Protein AF-A0A1V5GYG4-F1 (afdb_monomer_lite)

Foldseek 3Di:
DVVVVVVVVVVVVVVVVVVVVVVVLVPDPDDLVSLQVQLVVLQVVLVVCVVVLNLVSSLVSLVVSVVSPDPALVSLQSNLSSCVSVVNNVVSLVSLVVSLVVLVVCLVVVVDDPVCNVVSVVSSVVSVVVSVVSD

Secondary structure (DSSP, 8-state):
-HHHHHHHHHHHHHHHHHHHHHHHGGG-TT-HHHHHHHHHHHHHHHHHHHHTT-HHHHHHHHHHHHHTT---THHHHHHHHHHHHTT-HHHHHHHHHHHHHHHHHHHHTT-S-GGGHHHHHHHHHHHHHHHHHH-

Sequence (135 aa):
MAKLVWHMGRITELKELVKIGSENFRTFDSYGFNRILAGMYIRTKALTMLNLYHPEKSLELIEEALEHGSDLYLDYLLKAESLEALGRSEEAIELLQSSIEELKDRIANDTLPSLVKEENQYFLVMMTQTLESWL

pLDDT: mean 79.5, std 16.82, range [38.12, 98.12]

Radius of gyration: 18.52 Å; chains: 1; bounding box: 50×34×47 Å

Structure (mmCIF, N/CA/C/O backbone):
data_AF-A0A1V5GYG4-F1
#
_entry.id   AF-A0A1V5GYG4-F1
#
loop_
_atom_site.group_PDB
_atom_site.id
_atom_site.type_symbol
_atom_site.label_atom_id
_atom_site.label_alt_id
_atom_site.label_comp_id
_atom_site.label_asym_id
_atom_site.label_entity_id
_atom_site.label_seq_id
_atom_site.pdbx_PDB_ins_code
_atom_site.Cartn_x
_atom_site.Cartn_y
_atom_site.Cartn_z
_atom_site.occupancy
_atom_site.B_iso_or_equiv
_atom_site.auth_seq_id
_atom_site.auth_comp_id
_atom_site.auth_asym_id
_atom_site.auth_atom_id
_atom_site.pdbx_PDB_model_num
ATOM 1 N N . MET A 1 1 ? 35.922 14.824 -29.999 1.00 59.94 1 MET A N 1
ATOM 2 C CA . MET A 1 1 ? 34.685 14.235 -30.565 1.00 59.94 1 MET A CA 1
ATOM 3 C C . MET A 1 1 ? 34.578 12.719 -30.380 1.00 59.94 1 MET A C 1
ATOM 5 O O . MET A 1 1 ? 33.548 12.287 -29.888 1.00 59.94 1 MET A O 1
ATOM 9 N N . ALA A 1 2 ? 35.609 11.912 -30.669 1.00 68.12 2 ALA A N 1
ATOM 10 C CA . ALA A 1 2 ? 35.533 10.438 -30.591 1.00 68.12 2 ALA A CA 1
ATOM 11 C C . ALA A 1 2 ? 35.054 9.865 -29.236 1.00 68.12 2 ALA A C 1
ATOM 13 O O . ALA A 1 2 ? 34.237 8.952 -29.196 1.00 68.12 2 ALA A O 1
ATOM 14 N N . LYS A 1 3 ? 35.496 10.449 -28.115 1.00 62.06 3 LYS A N 1
ATOM 15 C CA . LYS A 1 3 ? 35.102 10.014 -26.764 1.00 62.06 3 LYS A CA 1
ATOM 16 C C . LYS A 1 3 ? 33.610 10.244 -26.470 1.00 62.06 3 LYS A C 1
ATOM 18 O O . LYS A 1 3 ? 32.978 9.421 -25.823 1.00 62.06 3 LYS A O 1
ATOM 23 N N . LEU A 1 4 ? 33.038 11.333 -26.990 1.00 64.56 4 LEU A N 1
ATOM 24 C CA . LEU A 1 4 ? 31.622 11.668 -26.808 1.00 64.56 4 LEU A CA 1
ATOM 25 C C . LEU A 1 4 ? 30.723 10.705 -27.597 1.00 64.56 4 LEU A C 1
ATOM 27 O O . LEU A 1 4 ? 29.742 10.204 -27.062 1.00 64.56 4 LEU A O 1
ATOM 31 N N . VAL A 1 5 ? 31.108 10.392 -28.837 1.00 74.44 5 VAL A N 1
ATOM 32 C CA . VAL A 1 5 ? 30.411 9.410 -29.686 1.00 74.44 5 VAL A CA 1
ATOM 33 C C . VAL A 1 5 ? 30.442 8.018 -29.046 1.00 74.44 5 VAL A C 1
ATOM 35 O O . VAL A 1 5 ? 29.425 7.334 -29.011 1.00 74.44 5 VAL A O 1
ATOM 38 N N . TRP A 1 6 ? 31.574 7.635 -28.451 1.00 69.31 6 TRP A N 1
ATOM 39 C CA . TRP A 1 6 ? 31.703 6.377 -27.713 1.00 69.31 6 TRP A CA 1
ATOM 40 C C . TRP A 1 6 ? 30.789 6.313 -26.478 1.00 69.31 6 TRP A C 1
ATOM 42 O O . TRP A 1 6 ? 30.093 5.320 -26.273 1.00 69.31 6 TRP A O 1
ATOM 52 N N . HIS A 1 7 ? 30.725 7.383 -25.678 1.00 63.19 7 HIS A N 1
ATOM 53 C CA . HIS A 1 7 ? 29.813 7.447 -24.531 1.00 63.19 7 HIS A CA 1
ATOM 54 C C . HIS A 1 7 ? 28.337 7.426 -24.954 1.00 63.19 7 HIS A C 1
ATOM 56 O O . HIS A 1 7 ? 27.540 6.737 -24.323 1.00 63.19 7 HIS A O 1
ATOM 62 N N . MET A 1 8 ? 27.977 8.112 -26.040 1.00 68.25 8 MET A N 1
ATOM 63 C CA . MET A 1 8 ? 26.612 8.109 -26.579 1.00 68.25 8 MET A CA 1
ATOM 64 C C . MET A 1 8 ? 26.190 6.729 -27.095 1.00 68.25 8 MET A C 1
ATOM 66 O O . MET A 1 8 ? 25.059 6.311 -26.851 1.00 68.25 8 MET A O 1
ATOM 70 N N . GLY A 1 9 ? 27.104 5.989 -27.733 1.00 79.69 9 GLY A N 1
ATOM 71 C CA . GLY A 1 9 ? 26.867 4.598 -28.127 1.00 79.69 9 GLY A CA 1
ATOM 72 C C . GLY A 1 9 ? 26.547 3.710 -26.923 1.00 79.69 9 GLY A C 1
ATOM 73 O O . GLY A 1 9 ? 25.530 3.025 -26.916 1.00 79.69 9 GLY A O 1
ATOM 74 N N . ARG A 1 10 ? 27.336 3.821 -25.849 1.00 63.69 10 ARG A N 1
ATOM 75 C CA . ARG A 1 10 ? 27.103 3.058 -24.612 1.00 63.69 10 ARG A CA 1
ATOM 76 C C . ARG A 1 10 ? 25.823 3.446 -23.881 1.00 63.69 10 ARG A C 1
ATOM 78 O O . ARG A 1 10 ? 25.165 2.581 -23.322 1.00 63.69 10 ARG A O 1
ATOM 85 N N . ILE A 1 11 ? 25.463 4.730 -23.870 1.00 63.31 11 ILE A N 1
ATOM 86 C CA . ILE A 1 11 ? 24.193 5.196 -23.289 1.00 63.31 11 ILE A CA 1
ATOM 87 C C . ILE A 1 11 ? 23.009 4.623 -24.072 1.00 63.31 11 ILE A C 1
ATOM 89 O O . ILE A 1 11 ? 22.004 4.249 -23.474 1.00 63.31 11 ILE A O 1
ATOM 93 N N . THR A 1 12 ? 23.127 4.541 -25.396 1.00 74.69 12 THR A N 1
ATOM 94 C CA . THR A 1 12 ? 22.086 3.971 -26.260 1.00 74.69 12 THR A CA 1
ATOM 95 C C . THR A 1 12 ? 21.937 2.473 -26.005 1.00 74.69 12 THR A C 1
ATOM 97 O O . THR A 1 12 ? 20.837 2.006 -25.745 1.00 74.69 12 THR A O 1
ATOM 100 N N . GLU A 1 13 ? 23.049 1.744 -25.954 1.00 58.16 13 GLU A N 1
ATOM 101 C CA . GLU A 1 13 ? 23.077 0.316 -25.622 1.00 58.16 13 GLU A CA 1
ATOM 102 C C . GLU A 1 13 ? 22.520 0.031 -24.217 1.00 58.16 13 GLU A C 1
ATOM 104 O O . GLU A 1 13 ? 21.714 -0.876 -24.040 1.00 58.16 13 GLU A O 1
ATOM 109 N N . LEU A 1 14 ? 22.868 0.853 -23.221 1.00 46.28 14 LEU A N 1
ATOM 110 C CA . LEU A 1 14 ? 22.314 0.760 -21.867 1.00 46.28 14 LEU A CA 1
ATOM 111 C C . LEU A 1 14 ? 20.801 0.982 -21.840 1.00 46.28 14 LEU A C 1
ATOM 113 O O . LEU A 1 14 ? 20.098 0.263 -21.137 1.00 46.28 14 LEU A O 1
ATOM 117 N N . LYS A 1 15 ? 20.284 1.954 -22.598 1.00 60.75 15 LYS A N 1
ATOM 118 C CA . LYS A 1 15 ? 18.836 2.180 -22.709 1.00 60.75 15 LYS A CA 1
ATOM 119 C C . LYS A 1 15 ? 18.131 0.991 -23.352 1.00 60.75 15 LYS A C 1
ATOM 121 O O . LYS A 1 15 ? 17.080 0.592 -22.861 1.00 60.75 15 LYS A O 1
ATOM 126 N N . GLU A 1 16 ? 18.723 0.410 -24.392 1.00 60.47 16 GLU A N 1
ATOM 127 C CA . GLU A 1 16 ? 18.180 -0.773 -25.058 1.00 60.47 16 GLU A CA 1
ATOM 128 C C . GLU A 1 16 ? 18.180 -1.982 -24.115 1.00 60.47 16 GLU A C 1
ATOM 130 O O . GLU A 1 16 ? 17.177 -2.673 -24.010 1.00 60.47 16 GLU A O 1
ATOM 135 N N . LEU A 1 17 ? 19.252 -2.193 -23.345 1.00 47.78 17 LEU A N 1
ATOM 136 C CA . LEU A 1 17 ? 19.334 -3.265 -22.348 1.00 47.78 17 LEU A CA 1
ATOM 137 C C . LEU A 1 17 ? 18.351 -3.073 -21.189 1.00 47.78 17 LEU A C 1
ATOM 139 O O . LEU A 1 17 ? 17.755 -4.045 -20.735 1.00 47.78 17 LEU A O 1
ATOM 143 N N . VAL A 1 18 ? 18.142 -1.837 -20.726 1.00 51.91 18 VAL A N 1
ATOM 144 C CA . VAL A 1 18 ? 17.121 -1.525 -19.711 1.00 51.91 18 VAL A CA 1
ATOM 145 C C . VAL A 1 18 ? 15.720 -1.769 -20.265 1.00 51.91 18 VAL A C 1
ATOM 147 O O . VAL A 1 18 ? 14.879 -2.322 -19.562 1.00 51.91 18 VAL A O 1
ATOM 150 N N . LYS A 1 19 ? 15.469 -1.406 -21.525 1.00 60.25 19 LYS A N 1
ATOM 151 C CA . LYS A 1 19 ? 14.194 -1.652 -22.202 1.00 60.25 19 LYS A CA 1
ATOM 152 C C . LYS A 1 19 ? 13.948 -3.146 -22.410 1.00 60.25 19 LYS A C 1
ATOM 154 O O . LYS A 1 19 ? 12.891 -3.620 -22.028 1.00 60.25 19 LYS A O 1
ATOM 159 N N . ILE A 1 20 ? 14.930 -3.891 -22.916 1.00 58.44 20 ILE A N 1
ATOM 160 C CA . ILE A 1 20 ? 14.871 -5.351 -23.074 1.00 58.44 20 ILE A CA 1
ATOM 161 C C . ILE A 1 20 ? 14.695 -6.021 -21.713 1.00 58.44 20 ILE A C 1
ATOM 163 O O . ILE A 1 20 ? 13.899 -6.939 -21.592 1.00 58.44 20 ILE A O 1
ATOM 167 N N . GLY A 1 21 ? 15.381 -5.545 -20.672 1.00 51.50 21 GLY A N 1
ATOM 168 C CA . GLY A 1 21 ? 15.135 -5.961 -19.294 1.00 51.50 21 GLY A CA 1
ATOM 169 C C . GLY A 1 21 ? 13.673 -5.739 -18.914 1.00 51.50 21 GLY A C 1
ATOM 170 O O . GLY A 1 21 ? 12.996 -6.697 -18.567 1.00 51.50 21 GLY A O 1
ATOM 171 N N . SER A 1 22 ? 13.166 -4.510 -19.066 1.00 52.16 22 SER A N 1
ATOM 172 C CA . SER A 1 22 ? 11.770 -4.112 -18.806 1.00 52.16 22 SER A CA 1
ATOM 173 C C . SER A 1 22 ? 10.735 -4.917 -19.592 1.00 52.16 22 SER A C 1
ATOM 175 O O . SER A 1 22 ? 9.663 -5.199 -19.068 1.00 52.16 22 SER A O 1
ATOM 177 N N . GLU A 1 23 ? 11.027 -5.266 -20.840 1.00 56.59 23 GLU A N 1
ATOM 178 C CA . GLU A 1 23 ? 10.148 -6.046 -21.709 1.00 56.59 23 GLU A CA 1
ATOM 179 C C . GLU A 1 23 ? 10.222 -7.536 -21.365 1.00 56.59 23 GLU A C 1
ATOM 181 O O . GLU A 1 23 ? 9.191 -8.197 -21.294 1.00 56.59 23 GLU A O 1
ATOM 186 N N . ASN A 1 24 ? 11.409 -8.052 -21.045 1.00 46.31 24 ASN A N 1
ATOM 187 C CA . ASN A 1 24 ? 11.590 -9.425 -20.590 1.00 46.31 24 ASN A CA 1
ATOM 188 C C . ASN A 1 24 ? 10.990 -9.638 -19.193 1.00 46.31 24 ASN A C 1
ATOM 190 O O . ASN A 1 24 ? 10.440 -10.708 -18.949 1.00 46.31 24 ASN A O 1
ATOM 194 N N . PHE A 1 25 ? 10.978 -8.630 -18.309 1.00 50.75 25 PHE A N 1
ATOM 195 C CA . PHE A 1 25 ? 10.264 -8.669 -17.023 1.00 50.75 25 PHE A CA 1
ATOM 196 C C . PHE A 1 25 ? 8.767 -8.999 -17.182 1.00 50.75 25 PHE A C 1
ATOM 198 O O . PHE A 1 25 ? 8.191 -9.576 -16.266 1.00 50.75 25 PHE A O 1
ATOM 205 N N . ARG A 1 26 ? 8.156 -8.757 -18.356 1.00 44.75 26 ARG A N 1
ATOM 206 C CA . ARG A 1 26 ? 6.763 -9.144 -18.657 1.00 44.75 26 ARG A CA 1
ATOM 207 C C . ARG A 1 26 ? 6.551 -10.645 -18.911 1.00 44.75 26 ARG A C 1
ATOM 209 O O . ARG A 1 26 ? 5.416 -11.052 -19.119 1.00 44.75 26 ARG A O 1
ATOM 216 N N . THR A 1 27 ? 7.606 -11.469 -18.945 1.00 44.84 27 THR A N 1
ATOM 217 C CA . THR A 1 27 ? 7.523 -12.877 -19.402 1.00 44.84 27 THR A CA 1
ATOM 218 C C . THR A 1 27 ? 8.049 -13.937 -18.424 1.00 44.84 27 THR A C 1
ATOM 220 O O . THR A 1 27 ? 7.987 -15.123 -18.742 1.00 44.84 27 THR A O 1
ATOM 223 N N . PHE A 1 28 ? 8.555 -13.573 -17.237 1.00 45.00 28 PHE A N 1
ATOM 224 C CA . PHE A 1 28 ? 9.242 -14.523 -16.342 1.00 45.00 28 PHE A CA 1
ATOM 225 C C . PHE A 1 28 ? 8.474 -14.836 -15.047 1.00 45.00 28 PHE A C 1
ATOM 227 O O . PHE A 1 28 ? 8.826 -14.369 -13.966 1.00 45.00 28 PHE A O 1
ATOM 234 N N . ASP A 1 29 ? 7.501 -15.742 -15.154 1.00 43.69 29 ASP A N 1
ATOM 235 C CA . ASP A 1 29 ? 6.766 -16.360 -14.036 1.00 43.69 29 ASP A CA 1
ATOM 236 C C . ASP A 1 29 ? 7.605 -17.321 -13.154 1.00 43.69 29 ASP A C 1
ATOM 238 O O . ASP A 1 29 ? 7.090 -17.881 -12.189 1.00 43.69 29 ASP A O 1
ATOM 242 N N . SER A 1 30 ? 8.895 -17.565 -13.437 1.00 38.12 30 SER A N 1
ATOM 243 C CA . SER A 1 30 ? 9.582 -18.759 -12.904 1.00 38.12 30 SER A CA 1
ATOM 244 C C . SER A 1 30 ? 10.660 -18.562 -11.824 1.00 38.12 30 SER A C 1
ATOM 246 O O . SER A 1 30 ? 11.240 -19.560 -11.403 1.00 38.12 30 SER A O 1
ATOM 248 N N . TYR A 1 31 ? 10.951 -17.352 -11.325 1.00 41.41 31 TYR A N 1
ATOM 249 C CA . TYR A 1 31 ? 11.900 -17.183 -10.204 1.00 41.41 31 TYR A CA 1
ATOM 250 C C . TYR A 1 31 ? 11.482 -16.052 -9.249 1.00 41.41 31 TYR A C 1
ATOM 252 O O . TYR A 1 31 ? 11.676 -14.872 -9.534 1.00 41.41 31 TYR A O 1
ATOM 260 N N . GLY A 1 32 ? 10.944 -16.422 -8.079 1.00 50.78 32 GLY A N 1
ATOM 261 C CA . GLY A 1 32 ? 10.323 -15.521 -7.092 1.00 50.78 32 GLY A CA 1
ATOM 262 C C . GLY A 1 32 ? 11.183 -14.361 -6.561 1.00 50.78 32 GLY A C 1
ATOM 263 O O . GLY A 1 32 ? 10.629 -13.377 -6.085 1.00 50.78 32 GLY A O 1
ATOM 264 N N . PHE A 1 33 ? 12.511 -14.402 -6.708 1.00 46.69 33 PHE A N 1
ATOM 265 C CA . PHE A 1 33 ? 13.390 -13.270 -6.369 1.00 46.69 33 PHE A CA 1
ATOM 266 C C . PHE A 1 33 ? 13.184 -12.061 -7.303 1.00 46.69 33 PHE A C 1
ATOM 268 O O . PHE A 1 33 ? 13.268 -10.914 -6.870 1.00 46.69 33 PHE A O 1
ATOM 275 N N . ASN A 1 34 ? 12.843 -12.306 -8.573 1.00 58.12 34 ASN A N 1
ATOM 276 C CA . ASN A 1 34 ? 12.604 -11.242 -9.550 1.00 58.12 34 ASN A CA 1
ATOM 277 C C . ASN A 1 34 ? 11.219 -10.603 -9.393 1.00 58.12 34 ASN A C 1
ATOM 279 O O . ASN A 1 34 ? 11.076 -9.420 -9.679 1.00 58.12 34 ASN A O 1
ATOM 283 N N . ARG A 1 35 ? 10.224 -11.347 -8.889 1.00 57.50 35 ARG A N 1
ATOM 284 C CA . ARG A 1 35 ? 8.858 -10.848 -8.650 1.00 57.50 35 ARG A CA 1
ATOM 285 C C . ARG A 1 35 ? 8.830 -9.769 -7.560 1.00 57.50 35 ARG A C 1
ATOM 287 O O . ARG A 1 35 ? 8.253 -8.709 -7.765 1.00 57.50 35 ARG A O 1
ATOM 294 N N . ILE A 1 36 ? 9.548 -9.993 -6.456 1.00 60.84 36 ILE A N 1
ATOM 295 C CA . ILE A 1 36 ? 9.679 -9.019 -5.357 1.00 60.84 36 ILE A CA 1
ATOM 296 C C . ILE A 1 36 ? 10.408 -7.749 -5.828 1.00 60.84 36 ILE A C 1
ATOM 298 O O . ILE A 1 36 ? 9.971 -6.636 -5.539 1.00 60.84 36 ILE A O 1
ATOM 302 N N . LEU A 1 37 ? 11.502 -7.898 -6.588 1.00 67.62 37 LEU A N 1
ATOM 303 C CA . LEU A 1 37 ? 12.239 -6.757 -7.145 1.00 67.62 37 LEU A CA 1
ATOM 304 C C . LEU A 1 37 ? 11.419 -5.980 -8.185 1.00 67.62 37 LEU A C 1
ATOM 306 O O . LEU A 1 37 ? 11.470 -4.751 -8.196 1.00 67.62 37 LEU A O 1
ATOM 310 N N . ALA A 1 38 ? 10.650 -6.675 -9.028 1.00 66.81 38 ALA A N 1
ATOM 311 C CA . ALA A 1 38 ? 9.740 -6.052 -9.983 1.00 66.81 38 ALA A CA 1
ATOM 312 C C . ALA A 1 38 ? 8.644 -5.255 -9.262 1.00 66.81 38 ALA A C 1
ATOM 314 O O . ALA A 1 38 ? 8.469 -4.077 -9.566 1.00 66.81 38 ALA A O 1
ATOM 315 N N . GLY A 1 39 ? 7.994 -5.842 -8.250 1.00 70.50 39 GLY A N 1
ATOM 316 C CA . GLY A 1 39 ? 7.009 -5.148 -7.416 1.00 70.50 39 GLY A CA 1
ATOM 317 C C . GLY A 1 39 ? 7.593 -3.905 -6.738 1.00 70.50 39 GLY A C 1
ATOM 318 O O . GLY A 1 39 ? 7.020 -2.821 -6.827 1.00 70.50 39 GLY A O 1
ATOM 319 N N . MET A 1 40 ? 8.797 -4.010 -6.160 1.00 73.06 40 MET A N 1
ATOM 320 C CA . MET A 1 40 ? 9.497 -2.860 -5.573 1.00 73.06 40 MET A CA 1
ATOM 321 C C . MET A 1 40 ? 9.776 -1.759 -6.608 1.00 73.06 40 MET A C 1
ATOM 323 O O . MET A 1 40 ? 9.523 -0.587 -6.329 1.00 73.06 40 MET A O 1
ATOM 327 N N . TYR A 1 41 ? 10.275 -2.112 -7.796 1.00 77.88 41 TYR A N 1
ATOM 328 C CA . TYR A 1 41 ? 10.548 -1.148 -8.864 1.00 77.88 41 TYR A CA 1
ATOM 329 C C . TYR A 1 41 ? 9.273 -0.443 -9.344 1.00 77.88 41 TYR A C 1
ATOM 331 O O . TYR A 1 41 ? 9.244 0.789 -9.430 1.00 77.88 41 TYR A O 1
ATOM 339 N N . ILE A 1 42 ? 8.221 -1.213 -9.638 1.00 78.75 42 ILE A N 1
ATOM 340 C CA . ILE A 1 42 ? 6.938 -0.694 -10.121 1.00 78.75 42 ILE A CA 1
ATOM 341 C C . ILE A 1 42 ? 6.330 0.242 -9.072 1.00 78.75 42 ILE A C 1
ATOM 343 O O . ILE A 1 42 ? 5.939 1.360 -9.408 1.00 78.75 42 ILE A O 1
ATOM 347 N N . ARG A 1 43 ? 6.367 -0.133 -7.790 1.00 83.00 43 ARG A N 1
ATOM 348 C CA . ARG A 1 43 ? 5.936 0.731 -6.688 1.00 83.00 43 ARG A CA 1
ATOM 349 C C . ARG A 1 43 ? 6.713 2.038 -6.605 1.00 83.00 43 ARG A C 1
ATOM 351 O O . ARG A 1 43 ? 6.114 3.105 -6.496 1.00 83.00 43 ARG A O 1
ATOM 358 N N . THR A 1 44 ? 8.046 1.993 -6.624 1.00 82.50 44 THR A N 1
ATOM 359 C CA . THR A 1 44 ? 8.855 3.221 -6.545 1.00 82.50 44 THR A CA 1
ATOM 360 C C . THR A 1 44 ? 8.548 4.147 -7.722 1.00 82.50 44 THR A C 1
ATOM 362 O O . THR A 1 44 ? 8.506 5.372 -7.572 1.00 82.50 44 THR A O 1
ATOM 365 N N . LYS A 1 45 ? 8.269 3.570 -8.892 1.00 82.50 45 LYS A N 1
ATOM 366 C CA . LYS A 1 45 ? 7.800 4.314 -10.056 1.00 82.50 45 LYS A CA 1
ATOM 367 C C . LYS A 1 45 ? 6.403 4.905 -9.827 1.00 82.50 45 LYS A C 1
ATOM 369 O O . LYS A 1 45 ? 6.220 6.076 -10.144 1.00 82.50 45 LYS A O 1
ATOM 374 N N . ALA A 1 46 ? 5.462 4.160 -9.241 1.00 84.69 46 ALA A N 1
ATOM 375 C CA . ALA A 1 46 ? 4.124 4.646 -8.890 1.00 84.69 46 ALA A CA 1
ATOM 376 C C . ALA A 1 46 ? 4.186 5.856 -7.942 1.00 84.69 46 ALA A C 1
ATOM 378 O O . ALA A 1 46 ? 3.617 6.905 -8.245 1.00 84.69 46 ALA A O 1
ATOM 379 N N . LEU A 1 47 ? 4.970 5.761 -6.864 1.00 85.25 47 LEU A N 1
ATOM 380 C CA . LEU A 1 47 ? 5.205 6.867 -5.929 1.00 85.25 47 LEU A CA 1
ATOM 381 C C . LEU A 1 47 ? 5.804 8.092 -6.636 1.00 85.25 47 LEU A C 1
ATOM 383 O O . LEU A 1 47 ? 5.415 9.229 -6.381 1.00 85.25 47 LEU A O 1
ATOM 387 N N . THR A 1 48 ? 6.744 7.872 -7.557 1.00 84.00 48 THR A N 1
ATOM 388 C CA . THR A 1 48 ? 7.330 8.965 -8.345 1.00 84.00 48 THR A CA 1
ATOM 389 C C . THR A 1 48 ? 6.275 9.638 -9.225 1.00 84.00 48 THR A C 1
ATOM 391 O O . THR A 1 48 ? 6.242 10.861 -9.293 1.00 84.00 48 THR A O 1
ATOM 394 N N . MET A 1 49 ? 5.400 8.866 -9.878 1.00 88.44 49 MET A N 1
ATOM 395 C CA . MET A 1 49 ? 4.322 9.413 -10.711 1.00 88.44 49 MET A CA 1
ATOM 396 C C . MET A 1 49 ? 3.308 10.207 -9.886 1.00 88.44 49 MET A C 1
ATOM 398 O O . MET A 1 49 ? 2.919 11.293 -10.307 1.00 88.44 49 MET A O 1
ATOM 402 N N . LEU A 1 50 ? 2.946 9.721 -8.696 1.00 84.38 50 LEU A N 1
ATOM 403 C CA . LEU A 1 50 ? 2.052 10.434 -7.784 1.00 84.38 50 LEU A CA 1
ATOM 404 C C . LEU A 1 50 ? 2.641 11.793 -7.375 1.00 84.38 50 LEU A C 1
ATOM 406 O O . LEU A 1 50 ? 1.992 12.821 -7.535 1.00 84.38 50 LEU A O 1
ATOM 410 N N . ASN A 1 51 ? 3.915 11.816 -6.969 1.00 86.25 51 ASN A N 1
ATOM 411 C CA . ASN A 1 51 ? 4.629 13.047 -6.600 1.00 86.25 51 ASN A CA 1
ATOM 412 C C . ASN A 1 51 ? 4.824 14.032 -7.765 1.00 86.25 51 ASN A C 1
ATOM 414 O O . ASN A 1 51 ? 5.071 15.218 -7.544 1.00 86.25 51 ASN A O 1
ATOM 418 N N . LEU A 1 52 ? 4.736 13.551 -9.006 1.00 88.06 52 LEU A N 1
ATOM 419 C CA . LEU A 1 52 ? 4.754 14.374 -10.216 1.00 88.06 52 LEU A CA 1
ATOM 420 C C . LEU A 1 52 ? 3.344 14.778 -10.681 1.00 88.06 52 LEU A C 1
ATOM 422 O O . LEU A 1 52 ? 3.211 15.304 -11.782 1.00 88.06 52 LEU A O 1
ATOM 426 N N . TYR A 1 53 ? 2.312 14.570 -9.855 1.00 89.69 53 TYR A N 1
ATOM 427 C CA . TYR A 1 53 ? 0.908 14.858 -10.166 1.00 89.69 53 TYR A CA 1
ATOM 428 C C . TYR A 1 53 ? 0.392 14.095 -11.400 1.00 89.69 53 TYR A C 1
ATOM 430 O O . TYR A 1 53 ? -0.387 14.617 -12.196 1.00 89.69 53 TYR A O 1
ATOM 438 N N . HIS A 1 54 ? 0.815 12.837 -11.548 1.00 89.19 54 HIS A N 1
ATOM 439 C CA . HIS A 1 54 ? 0.285 11.881 -12.527 1.00 89.19 54 HIS A CA 1
ATOM 440 C C . HIS A 1 54 ? -0.437 10.716 -11.823 1.00 89.19 54 HIS A C 1
ATOM 442 O O . HIS A 1 54 ? 0.036 9.572 -11.880 1.00 89.19 54 HIS A O 1
ATOM 448 N N . PRO A 1 55 ? -1.555 10.981 -11.123 1.00 92.38 55 PRO A N 1
ATOM 449 C CA . PRO A 1 55 ? -2.204 9.995 -10.265 1.00 92.38 55 PRO A CA 1
ATOM 450 C C . PRO A 1 55 ? -2.830 8.824 -11.039 1.00 92.38 55 PRO A C 1
ATOM 452 O O . PRO A 1 55 ? -2.802 7.702 -10.545 1.00 92.38 55 PRO A O 1
ATOM 455 N N . GLU A 1 56 ? -3.276 9.011 -12.287 1.00 95.75 56 GLU A N 1
ATOM 456 C CA . GLU A 1 56 ? -3.767 7.914 -13.138 1.00 95.75 56 GLU A CA 1
ATOM 457 C C . GLU A 1 56 ? -2.658 6.899 -13.415 1.00 95.75 56 GLU A C 1
ATOM 459 O O . GLU A 1 56 ? -2.864 5.688 -13.338 1.00 95.75 56 GLU A O 1
ATOM 464 N N . LYS A 1 57 ? -1.450 7.394 -13.721 1.00 88.69 57 LYS A N 1
ATOM 465 C CA . LYS A 1 57 ? -0.306 6.524 -13.999 1.00 88.69 57 LYS A CA 1
ATOM 466 C C . LYS A 1 57 ? 0.204 5.855 -12.731 1.00 88.69 57 LYS A C 1
ATOM 468 O O . LYS A 1 57 ? 0.693 4.731 -12.802 1.00 88.69 57 LYS A O 1
ATOM 473 N N . SER A 1 58 ? 0.111 6.542 -11.594 1.00 92.25 58 SER A N 1
ATOM 474 C CA . SER A 1 58 ? 0.409 5.937 -10.299 1.00 92.25 58 SER A CA 1
ATOM 475 C C . SER A 1 58 ? -0.539 4.774 -10.003 1.00 92.25 58 SER A C 1
ATOM 477 O O . SER A 1 58 ? -0.068 3.679 -9.701 1.00 92.25 58 SER A O 1
ATOM 479 N N . LEU A 1 59 ? -1.844 4.976 -10.213 1.00 95.38 59 LEU A N 1
ATOM 480 C CA . LEU A 1 59 ? -2.863 3.951 -10.014 1.00 95.38 59 LEU A CA 1
ATOM 481 C C . LEU A 1 59 ? -2.665 2.735 -10.939 1.00 95.38 59 LEU A C 1
ATOM 483 O O . LEU A 1 59 ? -2.705 1.603 -10.474 1.00 95.38 59 LEU A O 1
ATOM 487 N N . GLU A 1 60 ? -2.366 2.941 -12.223 1.00 93.00 60 GLU A N 1
ATOM 488 C CA . GLU A 1 60 ? -2.067 1.828 -13.144 1.00 93.00 60 GLU A CA 1
ATOM 489 C C . GLU A 1 60 ? -0.859 1.004 -12.664 1.00 93.00 60 GLU A C 1
ATOM 491 O O . GLU A 1 60 ? -0.883 -0.224 -12.661 1.00 93.00 60 GLU A O 1
ATOM 496 N N . LEU A 1 61 ? 0.208 1.683 -12.228 1.00 86.62 61 LEU A N 1
ATOM 497 C CA . LEU A 1 61 ? 1.423 1.018 -11.762 1.00 86.62 61 LEU A CA 1
ATOM 498 C C . LEU A 1 61 ? 1.199 0.283 -10.438 1.00 86.62 61 LEU A C 1
ATOM 500 O O . LEU A 1 61 ? 1.751 -0.795 -10.245 1.00 86.62 61 LEU A O 1
ATOM 504 N N . ILE A 1 62 ? 0.417 0.837 -9.510 1.00 90.75 62 ILE A N 1
ATOM 505 C CA . ILE A 1 62 ? 0.178 0.156 -8.235 1.00 90.75 62 ILE A CA 1
ATOM 506 C C . ILE A 1 62 ? -0.710 -1.077 -8.410 1.00 90.75 62 ILE A C 1
ATOM 508 O O . ILE A 1 62 ? -0.495 -2.082 -7.739 1.00 90.75 62 ILE A O 1
ATOM 512 N N . GLU A 1 63 ? -1.651 -1.044 -9.354 1.00 90.69 63 GLU A N 1
ATOM 513 C CA . GLU A 1 63 ? -2.439 -2.218 -9.736 1.00 90.69 63 GLU A CA 1
ATOM 514 C C . GLU A 1 63 ? -1.548 -3.306 -10.350 1.00 90.69 63 GLU A C 1
ATOM 516 O O . GLU A 1 63 ? -1.610 -4.454 -9.914 1.00 90.69 63 GLU A O 1
ATOM 521 N N . GLU A 1 64 ? -0.625 -2.934 -11.242 1.00 84.12 64 GLU A N 1
ATOM 522 C CA . GLU A 1 64 ? 0.396 -3.845 -11.782 1.00 84.12 64 GLU A CA 1
ATOM 523 C C . GLU A 1 64 ? 1.285 -4.437 -10.663 1.00 84.12 64 GLU A C 1
ATOM 525 O O . GLU A 1 64 ? 1.565 -5.638 -10.643 1.00 84.12 64 GLU A O 1
ATOM 530 N N . ALA A 1 65 ? 1.707 -3.630 -9.681 1.00 81.19 65 ALA A N 1
ATOM 531 C CA . ALA A 1 65 ? 2.517 -4.105 -8.553 1.00 81.19 65 ALA A CA 1
ATOM 532 C C . ALA A 1 65 ? 1.771 -5.131 -7.678 1.00 81.19 65 ALA A C 1
ATOM 534 O O . ALA A 1 65 ? 2.359 -6.141 -7.273 1.00 81.19 65 ALA A O 1
ATOM 535 N N . LEU A 1 66 ? 0.482 -4.897 -7.417 1.00 81.12 66 LEU A N 1
ATOM 536 C CA . LEU A 1 66 ? -0.379 -5.800 -6.651 1.00 81.12 66 LEU A CA 1
ATOM 537 C C . LEU A 1 66 ? -0.630 -7.120 -7.401 1.00 81.12 66 LEU A C 1
ATOM 539 O O . LEU A 1 66 ? -0.540 -8.189 -6.796 1.00 81.12 66 LEU A O 1
ATOM 543 N N . GLU A 1 67 ? -0.848 -7.089 -8.721 1.00 79.62 67 GLU A N 1
ATOM 544 C CA . GLU A 1 67 ? -0.946 -8.300 -9.560 1.00 79.62 67 GLU A CA 1
ATOM 545 C C . GLU A 1 67 ? 0.344 -9.136 -9.501 1.00 79.62 67 GLU A C 1
ATOM 547 O O . GLU A 1 67 ? 0.332 -10.370 -9.386 1.00 79.62 67 GLU A O 1
ATOM 552 N N . HIS A 1 68 ? 1.490 -8.460 -9.462 1.00 67.31 68 HIS A N 1
ATOM 553 C CA . HIS A 1 68 ? 2.787 -9.083 -9.245 1.00 67.31 68 HIS A CA 1
ATOM 554 C C . HIS A 1 68 ? 3.057 -9.476 -7.786 1.00 67.31 6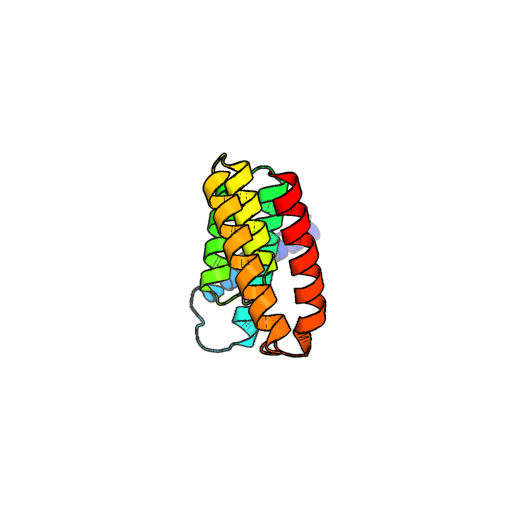8 HIS A C 1
ATOM 556 O O . HIS A 1 68 ? 4.189 -9.819 -7.461 1.00 67.31 68 HIS A O 1
ATOM 562 N N . GLY A 1 69 ? 2.037 -9.605 -6.933 1.00 60.31 69 GLY A N 1
ATOM 563 C CA . GLY A 1 69 ? 2.150 -10.260 -5.624 1.00 60.31 69 GLY A CA 1
ATOM 564 C C . GLY A 1 69 ? 2.969 -9.463 -4.619 1.00 60.31 69 GLY A C 1
ATOM 565 O O . GLY A 1 69 ? 3.737 -10.035 -3.845 1.00 60.31 69 GLY A O 1
ATOM 566 N N . SER A 1 70 ? 2.853 -8.140 -4.670 1.00 63.41 70 SER A N 1
ATOM 567 C CA . SER A 1 70 ? 3.348 -7.305 -3.590 1.00 63.41 70 SER A CA 1
ATOM 568 C C . SER A 1 70 ? 2.464 -7.500 -2.354 1.00 63.41 70 SER A C 1
ATOM 570 O O . SER A 1 70 ? 1.340 -7.017 -2.299 1.00 63.41 70 SER A O 1
ATOM 572 N N . ASP A 1 71 ? 2.982 -8.207 -1.349 1.00 64.12 71 ASP A N 1
ATOM 573 C CA . ASP A 1 71 ? 2.317 -8.410 -0.049 1.00 64.12 71 ASP A CA 1
ATOM 574 C C . ASP A 1 71 ? 2.549 -7.233 0.924 1.00 64.12 71 ASP A C 1
ATOM 576 O O . ASP A 1 71 ? 2.428 -7.375 2.144 1.00 64.12 71 ASP A O 1
ATOM 580 N N . LEU A 1 72 ? 2.964 -6.071 0.413 1.00 76.31 72 LEU A N 1
ATOM 581 C CA . LEU A 1 72 ? 3.347 -4.928 1.233 1.00 76.31 72 LEU A CA 1
ATOM 582 C C . LEU A 1 72 ? 2.180 -3.953 1.358 1.00 76.31 72 LEU A C 1
ATOM 584 O O . LEU A 1 72 ? 1.704 -3.407 0.368 1.00 76.31 72 LEU A O 1
ATOM 588 N N . TYR A 1 73 ? 1.771 -3.668 2.597 1.00 86.00 73 TYR A N 1
ATOM 589 C CA . TYR A 1 73 ? 0.641 -2.770 2.861 1.00 86.00 73 TYR A CA 1
ATOM 590 C C . TYR A 1 73 ? 0.865 -1.320 2.416 1.00 86.00 73 TYR A C 1
ATOM 592 O O . TYR A 1 73 ? -0.094 -0.572 2.236 1.00 86.00 73 TYR A O 1
ATOM 600 N N . LEU A 1 74 ? 2.119 -0.947 2.147 1.00 84.94 74 LEU A N 1
ATOM 601 C CA . LEU A 1 74 ? 2.463 0.299 1.466 1.00 84.94 74 LEU A CA 1
ATOM 602 C C . LEU A 1 74 ? 1.744 0.454 0.117 1.00 84.94 74 LEU A C 1
ATOM 604 O O . LEU A 1 74 ? 1.430 1.570 -0.285 1.00 84.94 74 LEU A O 1
ATOM 608 N N . ASP A 1 75 ? 1.476 -0.643 -0.585 1.00 87.81 75 ASP A N 1
ATOM 609 C CA . ASP A 1 75 ? 0.893 -0.584 -1.920 1.00 87.81 75 ASP A CA 1
ATOM 610 C C . ASP A 1 75 ? -0.586 -0.186 -1.858 1.00 87.81 75 ASP A C 1
ATOM 612 O O . ASP A 1 75 ? -1.054 0.593 -2.687 1.00 87.81 75 ASP A O 1
ATOM 616 N N . TYR A 1 76 ? -1.299 -0.617 -0.815 1.00 92.81 76 TYR A N 1
ATOM 617 C CA . TYR A 1 76 ? -2.663 -0.163 -0.542 1.00 92.81 76 TYR A CA 1
ATOM 618 C C . TYR A 1 76 ? -2.711 1.317 -0.158 1.00 92.81 76 TYR A C 1
ATOM 620 O O . TYR A 1 76 ? -3.615 2.023 -0.600 1.00 92.81 76 TYR A O 1
ATOM 628 N N . LEU A 1 77 ? -1.720 1.806 0.597 1.00 92.38 77 LEU A N 1
ATOM 629 C CA . LEU A 1 77 ? -1.603 3.231 0.916 1.00 92.38 77 LEU A CA 1
ATOM 630 C C . LEU A 1 77 ? -1.408 4.070 -0.356 1.00 92.38 77 LEU A C 1
ATOM 632 O O . LEU A 1 77 ? -2.166 5.004 -0.592 1.00 92.38 77 LEU A O 1
ATOM 636 N N . LEU A 1 78 ? -0.458 3.695 -1.217 1.00 92.56 78 LEU A N 1
ATOM 637 C CA . LEU A 1 78 ? -0.205 4.408 -2.477 1.00 92.56 78 LEU A CA 1
ATOM 638 C C . LEU A 1 78 ? -1.397 4.343 -3.435 1.00 92.56 78 LEU A C 1
ATOM 640 O O . LEU A 1 78 ? -1.683 5.313 -4.140 1.00 92.56 78 LEU A O 1
ATOM 644 N N . LYS A 1 79 ? -2.112 3.212 -3.458 1.00 95.56 79 LYS A N 1
ATOM 645 C CA . LYS A 1 79 ? -3.359 3.083 -4.212 1.00 95.56 79 LYS A CA 1
ATOM 646 C C . LYS A 1 79 ? -4.420 4.044 -3.690 1.00 95.56 79 LYS A C 1
ATOM 648 O O . LYS A 1 79 ? -5.032 4.740 -4.496 1.00 95.56 79 LYS A O 1
ATOM 653 N N . ALA A 1 80 ? -4.602 4.124 -2.376 1.00 96.50 80 ALA A N 1
ATOM 654 C CA . ALA A 1 80 ? -5.551 5.046 -1.768 1.00 96.50 80 ALA A CA 1
ATOM 655 C C . ALA A 1 80 ? -5.193 6.512 -2.059 1.00 96.50 80 ALA A C 1
ATOM 657 O O . ALA A 1 80 ? -6.054 7.266 -2.495 1.00 96.50 80 ALA A O 1
ATOM 658 N N . GLU A 1 81 ? -3.927 6.910 -1.911 1.00 95.50 81 GLU A N 1
ATOM 659 C CA . GLU A 1 81 ? -3.480 8.275 -2.235 1.00 95.50 81 GLU A CA 1
ATOM 660 C C . GLU A 1 81 ? -3.670 8.609 -3.724 1.00 95.50 81 GLU A C 1
ATOM 662 O O . GLU A 1 81 ? -4.057 9.721 -4.077 1.00 95.50 81 GLU A O 1
ATOM 667 N N . SER A 1 82 ? -3.456 7.636 -4.615 1.00 96.56 82 SER A N 1
ATOM 668 C CA . SER A 1 82 ? -3.717 7.815 -6.049 1.00 96.56 82 SER A CA 1
ATOM 669 C C . SER A 1 82 ? -5.208 7.984 -6.344 1.00 96.56 82 SER A C 1
ATOM 671 O O . SER A 1 82 ? -5.575 8.801 -7.183 1.00 96.56 82 SER A O 1
ATOM 673 N N . LEU A 1 83 ? -6.074 7.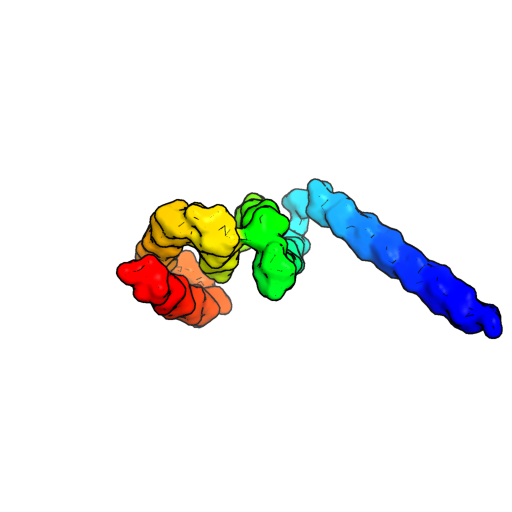225 -5.665 1.00 97.81 83 LEU A N 1
ATOM 674 C CA . LEU A 1 83 ? -7.530 7.349 -5.783 1.00 97.81 83 LEU A CA 1
ATOM 675 C C . LEU A 1 83 ? -8.022 8.703 -5.258 1.00 97.81 83 LEU A C 1
ATOM 677 O O . LEU A 1 83 ? -8.831 9.353 -5.920 1.00 97.81 83 LEU A O 1
ATOM 681 N N . GLU A 1 84 ? -7.499 9.153 -4.119 1.00 96.81 84 GLU A N 1
ATOM 682 C CA . GLU A 1 84 ? -7.813 10.461 -3.538 1.00 96.81 84 GLU A CA 1
ATOM 683 C C . GLU A 1 84 ? -7.420 11.597 -4.491 1.00 96.81 84 GLU A C 1
ATOM 685 O O . GLU A 1 84 ? -8.267 12.423 -4.832 1.00 96.81 84 GLU A O 1
ATOM 690 N N . ALA A 1 85 ? -6.207 11.555 -5.052 1.00 95.06 85 ALA A N 1
ATOM 691 C CA . ALA A 1 85 ? -5.739 12.544 -6.023 1.00 95.06 85 ALA A CA 1
ATOM 692 C C . ALA A 1 85 ? -6.573 12.580 -7.323 1.00 95.06 85 ALA A C 1
ATOM 694 O O . ALA A 1 85 ? -6.565 13.583 -8.039 1.00 95.06 85 ALA A O 1
ATOM 695 N N . LEU A 1 86 ? -7.307 11.503 -7.633 1.00 97.38 86 LEU A N 1
ATOM 696 C CA . LEU A 1 86 ? -8.261 11.420 -8.748 1.00 97.38 86 LEU A CA 1
ATOM 697 C C . LEU A 1 86 ? -9.681 11.879 -8.374 1.00 97.38 86 LEU A C 1
ATOM 699 O O . LEU A 1 86 ? -10.585 11.802 -9.207 1.00 97.38 86 LEU A O 1
ATOM 703 N N . GLY A 1 87 ? -9.904 12.328 -7.137 1.00 96.81 87 GLY A N 1
ATOM 704 C CA . GLY A 1 87 ? -11.221 12.696 -6.616 1.00 96.81 87 GLY A CA 1
ATOM 705 C C . GLY A 1 87 ? -12.126 11.499 -6.313 1.00 96.81 87 GLY A C 1
ATOM 706 O O . GLY A 1 87 ? -13.337 11.671 -6.200 1.00 96.81 87 GLY A O 1
ATOM 707 N N . ARG A 1 88 ? -11.568 10.286 -6.202 1.00 98.12 88 ARG A N 1
ATOM 708 C CA . ARG A 1 88 ? -12.281 9.050 -5.826 1.00 98.12 88 ARG A CA 1
ATOM 709 C C . ARG A 1 88 ? -12.112 8.785 -4.328 1.00 98.12 88 ARG A C 1
ATOM 711 O O . ARG A 1 88 ? -11.640 7.724 -3.921 1.00 98.12 88 ARG A O 1
ATOM 718 N N . SER A 1 89 ? -12.449 9.781 -3.513 1.00 97.25 89 SER A N 1
ATOM 719 C CA . SER A 1 89 ? -12.169 9.787 -2.075 1.00 97.25 89 SER A CA 1
ATOM 720 C C . SER A 1 89 ? -12.901 8.675 -1.322 1.00 97.25 89 SER A C 1
ATOM 722 O O . SER A 1 89 ? -12.314 8.062 -0.435 1.00 97.25 89 SER A O 1
ATOM 724 N N . GLU A 1 90 ? -14.143 8.355 -1.691 1.00 97.75 90 GLU A N 1
ATOM 725 C CA . GLU A 1 90 ? -14.905 7.279 -1.048 1.00 97.75 90 GLU A CA 1
ATOM 726 C C . GLU A 1 90 ? -14.228 5.915 -1.239 1.00 97.75 90 GLU A C 1
ATOM 728 O O . GLU A 1 90 ? -14.036 5.183 -0.271 1.00 97.75 90 GLU A O 1
ATOM 733 N N . GLU A 1 91 ? -13.775 5.605 -2.459 1.00 97.81 91 GLU A N 1
ATOM 734 C CA . GLU A 1 91 ? -13.021 4.373 -2.727 1.00 97.81 91 GLU A CA 1
ATOM 735 C C . GLU A 1 91 ? -11.686 4.334 -1.975 1.00 97.81 91 GLU A C 1
ATOM 737 O O . GLU A 1 91 ? -11.281 3.278 -1.487 1.00 97.81 91 GLU A O 1
ATOM 742 N N . ALA A 1 92 ? -10.992 5.471 -1.873 1.00 97.62 92 ALA A N 1
ATOM 743 C CA . ALA A 1 92 ? -9.734 5.562 -1.138 1.00 97.62 92 ALA A CA 1
ATOM 744 C C . ALA A 1 92 ? -9.933 5.264 0.359 1.00 97.62 92 ALA A C 1
ATOM 746 O O . ALA A 1 92 ? -9.156 4.515 0.957 1.00 97.62 92 ALA A O 1
ATOM 747 N N . ILE A 1 93 ? -10.997 5.815 0.951 1.00 98.12 93 ILE A N 1
ATOM 748 C CA . ILE A 1 93 ? -11.376 5.596 2.351 1.00 98.12 93 ILE A CA 1
ATOM 749 C C . ILE A 1 93 ? -11.756 4.134 2.586 1.00 98.12 93 ILE A C 1
ATOM 751 O O . ILE A 1 93 ? -11.229 3.520 3.515 1.00 98.12 93 ILE A O 1
ATOM 755 N N . GLU A 1 94 ? -12.624 3.561 1.746 1.00 98.00 94 GLU A N 1
ATOM 756 C CA . GLU A 1 94 ? -13.035 2.155 1.853 1.00 98.00 94 GLU A CA 1
ATOM 757 C C . GLU A 1 94 ? -11.825 1.215 1.773 1.00 98.00 94 GLU A C 1
ATOM 759 O O . GLU A 1 94 ? -11.693 0.299 2.589 1.00 98.00 94 GLU A O 1
ATOM 764 N N . LEU A 1 95 ? -10.895 1.489 0.851 1.00 96.69 95 LEU A N 1
ATOM 765 C CA . LEU A 1 95 ? -9.668 0.714 0.689 1.00 96.69 95 LEU A CA 1
ATOM 766 C C . LEU A 1 95 ? -8.765 0.784 1.924 1.00 96.69 95 LEU A C 1
ATOM 768 O O . LEU A 1 95 ? -8.240 -0.246 2.360 1.00 96.69 95 LEU A O 1
ATOM 772 N N . LEU A 1 96 ? -8.559 1.977 2.493 1.00 96.69 96 LEU A N 1
ATOM 773 C CA . LEU A 1 96 ? -7.760 2.115 3.710 1.00 96.69 96 LEU A CA 1
ATOM 774 C C . LEU A 1 96 ? -8.424 1.406 4.886 1.00 96.69 96 LEU A C 1
ATOM 776 O O . LEU A 1 96 ? -7.741 0.682 5.604 1.00 96.69 96 LEU A O 1
ATOM 780 N N . GLN A 1 97 ? -9.738 1.557 5.061 1.00 98.00 97 GLN A N 1
ATOM 781 C CA . GLN A 1 97 ? -10.478 0.892 6.133 1.00 98.00 97 GLN A CA 1
ATOM 782 C C . GLN A 1 97 ? -10.331 -0.629 6.057 1.00 98.00 97 GLN A C 1
ATOM 784 O O . GLN A 1 97 ? -9.937 -1.251 7.044 1.00 98.00 97 GLN A O 1
ATOM 789 N N . SER A 1 98 ? -10.578 -1.231 4.889 1.00 96.81 98 SER A N 1
ATOM 790 C CA . SER A 1 98 ? -10.465 -2.684 4.732 1.00 96.81 98 SER A CA 1
ATOM 791 C C . SER A 1 98 ? -9.034 -3.176 4.953 1.00 96.81 98 SER A C 1
ATOM 793 O O . SER A 1 98 ? -8.819 -4.172 5.642 1.00 96.81 98 SER A O 1
ATOM 795 N N . SER A 1 99 ? -8.048 -2.455 4.415 1.00 94.75 99 SER A N 1
ATOM 796 C CA . SER A 1 99 ? -6.637 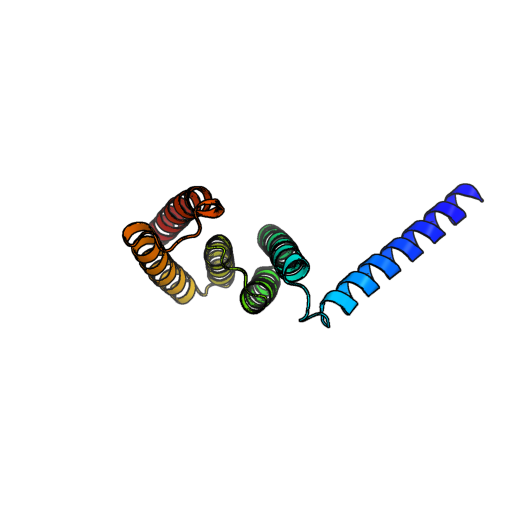-2.840 4.501 1.00 94.75 99 SER A CA 1
ATOM 797 C C . SER A 1 99 ? -6.085 -2.697 5.926 1.00 94.75 99 SER A C 1
ATOM 799 O O . SER A 1 99 ? -5.292 -3.527 6.367 1.00 94.75 99 SER A O 1
ATOM 801 N N . ILE A 1 100 ? -6.520 -1.676 6.675 1.00 96.12 100 ILE A N 1
ATOM 802 C CA . ILE A 1 100 ? -6.178 -1.492 8.094 1.00 96.12 100 ILE A CA 1
ATOM 803 C C . ILE A 1 100 ? -6.734 -2.642 8.933 1.00 96.12 100 ILE A C 1
ATOM 805 O O . ILE A 1 100 ? -6.008 -3.196 9.760 1.00 96.12 100 ILE A O 1
ATOM 809 N N . GLU A 1 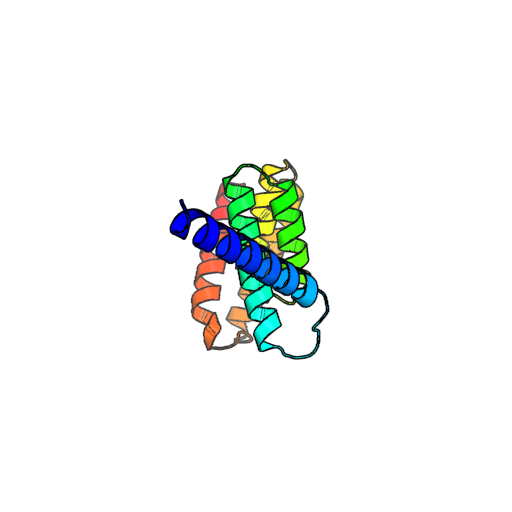101 ? -8.002 -3.005 8.737 1.00 96.69 101 GLU A N 1
ATOM 810 C CA . GLU A 1 101 ? -8.632 -4.079 9.510 1.00 96.69 101 GLU A CA 1
ATOM 811 C C . GLU A 1 101 ? -7.984 -5.439 9.226 1.00 96.69 101 GLU A C 1
ATOM 813 O O . GLU A 1 101 ? -7.664 -6.170 10.165 1.00 96.69 101 GLU A O 1
ATOM 818 N N . GLU A 1 102 ? -7.677 -5.745 7.962 1.00 93.69 102 GLU A N 1
ATOM 819 C CA . GLU A 1 102 ? -6.931 -6.956 7.605 1.00 93.69 102 GLU A CA 1
ATOM 820 C C . GLU A 1 102 ? -5.534 -6.977 8.248 1.00 93.69 102 GLU A C 1
ATOM 822 O O . GLU A 1 102 ? -5.123 -7.980 8.834 1.00 93.69 102 GLU A O 1
ATOM 827 N N . LEU A 1 103 ? -4.803 -5.859 8.198 1.00 92.00 103 LEU A N 1
ATOM 828 C CA . LEU A 1 103 ? -3.464 -5.762 8.778 1.00 92.00 103 LEU A CA 1
ATOM 829 C C . LEU A 1 103 ? -3.477 -5.942 10.300 1.00 92.00 103 LEU A C 1
ATOM 831 O O . LEU A 1 103 ? -2.623 -6.645 10.850 1.00 92.00 103 LEU A O 1
ATOM 835 N N . LYS A 1 104 ? -4.453 -5.340 10.989 1.00 94.50 104 LYS A N 1
ATOM 836 C CA . LYS A 1 104 ? -4.650 -5.526 12.433 1.00 94.50 104 LYS A CA 1
ATOM 837 C C . LYS A 1 104 ? -4.903 -6.988 12.771 1.00 94.50 104 LYS A C 1
ATOM 839 O O . LYS A 1 104 ? -4.262 -7.495 13.690 1.00 94.50 104 LYS A O 1
ATOM 844 N N . ASP A 1 105 ? -5.786 -7.658 12.032 1.00 93.88 105 ASP A N 1
ATOM 845 C CA . ASP A 1 105 ? -6.075 -9.078 12.241 1.00 93.88 105 ASP A CA 1
ATOM 846 C C . ASP A 1 105 ? -4.811 -9.929 12.054 1.00 93.88 105 ASP A C 1
ATOM 848 O O . ASP A 1 105 ? -4.445 -10.724 12.924 1.00 93.88 105 ASP A O 1
ATOM 852 N N . ARG A 1 106 ? -4.053 -9.680 10.980 1.00 89.31 106 ARG A N 1
ATOM 853 C CA . ARG A 1 106 ? -2.812 -10.413 10.713 1.00 89.31 106 ARG A CA 1
ATOM 854 C C . ARG A 1 106 ? -1.751 -10.212 11.791 1.00 89.31 106 ARG A C 1
ATOM 856 O O . ARG A 1 106 ? -1.054 -11.173 12.127 1.00 89.31 106 ARG A O 1
ATOM 863 N N . ILE A 1 107 ? -1.628 -8.997 12.331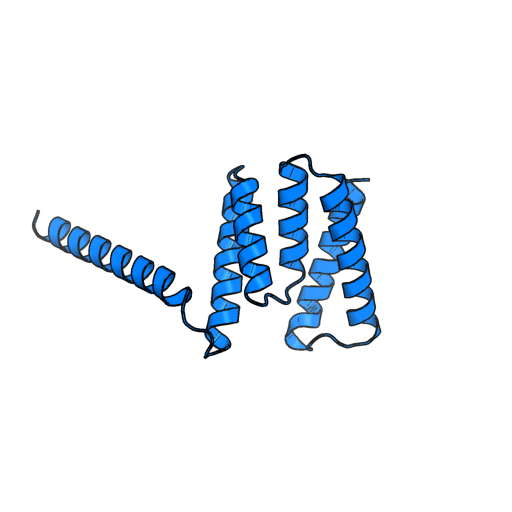 1.00 88.25 107 ILE A N 1
ATOM 864 C CA . ILE A 1 107 ? -0.728 -8.680 13.451 1.00 88.25 107 ILE A CA 1
ATOM 865 C C . ILE A 1 107 ? -1.200 -9.368 14.736 1.00 88.25 107 ILE A C 1
ATOM 867 O O . ILE A 1 107 ? -0.378 -9.966 15.433 1.00 88.25 107 ILE A O 1
ATOM 871 N N . ALA A 1 108 ? -2.496 -9.298 15.050 1.00 90.50 108 ALA A N 1
ATOM 872 C CA . ALA A 1 108 ? -3.073 -9.873 16.264 1.00 90.50 108 ALA A CA 1
ATOM 873 C C . ALA A 1 108 ? -2.941 -11.403 16.301 1.00 90.50 108 ALA A C 1
ATOM 875 O O . ALA A 1 108 ? -2.643 -11.972 17.350 1.00 90.50 108 ALA A O 1
ATOM 876 N N . ASN A 1 109 ? -3.099 -12.050 15.146 1.00 91.50 109 ASN A N 1
ATOM 877 C CA . ASN A 1 109 ? -2.999 -13.499 14.987 1.00 91.50 109 ASN A CA 1
ATOM 878 C C . ASN A 1 109 ? -1.570 -13.990 14.667 1.00 91.50 109 ASN A C 1
ATOM 880 O O . ASN A 1 109 ? -1.385 -15.173 14.394 1.00 91.50 109 ASN A O 1
ATOM 884 N N . ASP A 1 110 ? -0.567 -13.100 14.682 1.00 85.19 110 ASP A N 1
ATOM 885 C CA . ASP A 1 110 ? 0.847 -13.389 14.377 1.00 85.19 110 ASP A CA 1
ATOM 886 C C . ASP A 1 110 ? 1.063 -14.144 13.049 1.00 85.19 110 ASP A C 1
ATOM 888 O O . ASP A 1 110 ? 1.895 -15.040 12.930 1.00 85.19 110 ASP A O 1
ATOM 892 N N . THR A 1 111 ? 0.288 -13.779 12.025 1.00 83.31 111 THR A N 1
ATOM 893 C CA . THR A 1 111 ? 0.312 -14.437 10.701 1.00 83.31 111 THR A CA 1
ATOM 894 C C . THR A 1 111 ? 1.268 -13.769 9.709 1.00 83.31 111 THR A C 1
ATOM 896 O O . THR A 1 111 ? 1.437 -14.239 8.581 1.00 83.31 111 THR A O 1
ATOM 899 N N . LEU A 1 112 ? 1.896 -12.658 10.102 1.00 75.06 112 LEU A N 1
ATOM 900 C CA . LEU A 1 112 ? 2.899 -11.970 9.293 1.00 75.06 112 LEU A CA 1
ATOM 901 C C . LEU A 1 112 ? 4.260 -12.677 9.383 1.00 75.06 112 LEU A C 1
ATOM 903 O O . LEU A 1 112 ? 4.675 -13.071 10.475 1.00 75.06 112 LEU A O 1
ATOM 907 N N . PRO A 1 113 ? 5.025 -12.766 8.278 1.00 73.50 113 PRO A N 1
ATOM 908 C CA . PRO A 1 113 ? 6.412 -13.206 8.346 1.00 73.50 113 PRO A CA 1
ATOM 909 C C . PRO A 1 113 ? 7.228 -12.300 9.279 1.00 73.50 113 PRO A C 1
ATOM 911 O O . PRO A 1 113 ? 7.152 -11.073 9.193 1.00 73.50 113 PRO A O 1
ATOM 914 N N . SER A 1 114 ? 8.064 -12.890 10.140 1.00 70.75 114 SER A N 1
ATOM 915 C CA . SER A 1 114 ? 8.813 -12.145 11.167 1.00 70.75 114 SER A CA 1
ATOM 916 C C . SER A 1 114 ? 9.694 -11.030 10.593 1.00 70.75 114 SER A C 1
ATOM 918 O O . SER A 1 114 ? 9.866 -10.002 11.235 1.00 70.75 114 SER A O 1
ATOM 920 N N . LEU A 1 115 ? 10.208 -11.211 9.370 1.00 65.56 115 LEU A N 1
ATOM 921 C CA . LEU A 1 115 ? 11.063 -10.242 8.678 1.00 65.56 115 LEU A CA 1
ATOM 922 C C . LEU A 1 115 ? 10.344 -8.927 8.331 1.00 65.56 115 LEU A C 1
ATOM 924 O O . LEU A 1 115 ? 10.997 -7.898 8.240 1.00 65.56 115 LEU A O 1
ATOM 928 N N . VAL A 1 116 ? 9.021 -8.952 8.142 1.00 70.00 116 VAL A N 1
ATOM 929 C CA . VAL A 1 116 ? 8.244 -7.783 7.687 1.00 70.00 116 VAL A CA 1
ATOM 930 C C . VAL A 1 116 ? 7.327 -7.223 8.772 1.00 70.00 116 VAL A C 1
ATOM 932 O O . VAL A 1 116 ? 6.575 -6.286 8.522 1.00 70.00 116 VAL A O 1
ATOM 935 N N . LYS A 1 117 ? 7.344 -7.794 9.982 1.00 73.00 117 LYS A N 1
ATOM 936 C CA . LYS A 1 117 ? 6.411 -7.432 11.058 1.00 73.00 117 LYS A CA 1
ATOM 937 C C . LYS A 1 117 ? 6.570 -5.976 11.506 1.00 73.00 117 LYS A C 1
ATOM 939 O O . LYS A 1 117 ? 5.569 -5.281 11.646 1.00 73.00 117 LYS A O 1
ATOM 944 N N . GLU A 1 118 ? 7.806 -5.513 11.684 1.00 78.06 118 GLU A N 1
ATOM 945 C CA . GLU A 1 118 ? 8.103 -4.125 12.077 1.00 78.06 118 GLU A CA 1
ATOM 946 C C . GLU A 1 118 ? 7.703 -3.123 10.984 1.00 78.06 118 GLU A C 1
ATOM 948 O O . GLU A 1 118 ? 7.043 -2.125 11.269 1.00 78.06 118 GLU A O 1
ATOM 953 N N . GLU A 1 119 ? 8.019 -3.419 9.718 1.00 79.44 119 GLU A N 1
ATOM 954 C CA . GLU A 1 119 ? 7.614 -2.583 8.578 1.00 79.44 119 GLU A CA 1
ATOM 955 C C . GLU A 1 119 ? 6.085 -2.477 8.473 1.00 79.44 119 GLU A C 1
ATOM 957 O O . GLU A 1 119 ? 5.535 -1.399 8.269 1.00 79.44 119 GLU A O 1
ATOM 962 N N . ASN A 1 120 ? 5.375 -3.583 8.687 1.00 83.25 120 ASN A N 1
ATOM 963 C CA . ASN A 1 120 ? 3.916 -3.615 8.664 1.00 83.25 120 ASN A CA 1
ATOM 964 C C . ASN A 1 120 ? 3.271 -2.852 9.828 1.00 83.25 120 ASN A C 1
ATOM 966 O O . ASN A 1 120 ? 2.240 -2.213 9.641 1.00 83.25 120 ASN A O 1
ATOM 970 N N . GLN A 1 121 ? 3.885 -2.840 11.012 1.00 86.88 121 GLN A N 1
ATOM 971 C CA . GLN A 1 121 ? 3.438 -1.972 12.108 1.00 86.88 121 GLN A CA 1
ATOM 972 C C . GLN A 1 121 ? 3.584 -0.491 11.751 1.00 86.88 121 GLN A C 1
ATOM 974 O O . GLN A 1 121 ? 2.690 0.302 12.044 1.00 86.88 121 GLN A O 1
ATOM 979 N N . TYR A 1 122 ? 4.681 -0.121 11.086 1.00 88.25 122 TYR A N 1
ATOM 980 C CA . TYR A 1 122 ? 4.866 1.235 10.579 1.00 88.25 122 TYR A CA 1
ATOM 981 C C . TYR A 1 122 ? 3.786 1.606 9.550 1.00 88.25 122 TYR A C 1
ATOM 983 O O . TYR A 1 122 ? 3.165 2.662 9.676 1.00 88.25 122 TYR A O 1
ATOM 991 N N . PHE A 1 123 ? 3.492 0.727 8.585 1.00 89.56 123 PHE A N 1
ATOM 992 C CA . PHE A 1 123 ? 2.440 0.984 7.595 1.00 89.56 123 PHE A CA 1
ATOM 993 C C . PHE A 1 123 ? 1.049 1.074 8.216 1.00 89.56 123 PHE A C 1
ATOM 995 O O . PHE A 1 123 ? 0.281 1.946 7.822 1.00 89.56 123 PHE A O 1
ATOM 1002 N N . LEU A 1 124 ? 0.743 0.262 9.230 1.00 93.81 124 LEU A N 1
ATOM 1003 C CA . LEU A 1 124 ? -0.516 0.369 9.964 1.00 93.81 124 LEU A CA 1
ATOM 1004 C C . LEU A 1 124 ? -0.699 1.765 10.576 1.00 93.81 124 LEU A C 1
ATOM 1006 O O . LEU A 1 124 ? -1.774 2.354 10.459 1.00 93.81 124 LEU A O 1
ATOM 1010 N N . VAL A 1 125 ? 0.347 2.300 11.215 1.00 95.12 125 VAL A N 1
ATOM 1011 C CA . VAL A 1 125 ? 0.316 3.652 11.794 1.00 95.12 125 VAL A CA 1
ATOM 1012 C C . VAL A 1 125 ? 0.105 4.697 10.702 1.00 95.12 125 VAL A C 1
ATOM 1014 O O . VAL A 1 125 ? -0.792 5.525 10.834 1.00 95.12 125 VAL A O 1
ATOM 1017 N N . MET A 1 126 ? 0.878 4.626 9.615 1.00 93.50 126 MET A N 1
ATOM 1018 C CA . MET A 1 126 ? 0.769 5.557 8.488 1.00 93.50 126 MET A CA 1
ATOM 1019 C C . MET A 1 126 ? -0.636 5.550 7.878 1.00 93.50 126 MET A C 1
ATOM 1021 O O . MET A 1 126 ? -1.261 6.596 7.768 1.00 93.50 126 MET A O 1
ATOM 1025 N N . MET A 1 127 ? -1.168 4.372 7.547 1.00 95.50 127 MET A N 1
ATOM 1026 C CA . MET A 1 127 ? -2.502 4.229 6.959 1.00 95.50 127 MET A CA 1
ATOM 1027 C C . MET A 1 127 ? -3.600 4.748 7.887 1.00 95.50 127 MET A C 1
ATOM 1029 O O . MET A 1 127 ? -4.536 5.388 7.418 1.00 95.50 127 MET A O 1
ATOM 1033 N N . THR A 1 128 ? -3.479 4.504 9.195 1.00 97.25 128 THR A N 1
ATOM 1034 C CA . THR A 1 128 ? -4.443 5.007 10.185 1.00 97.25 128 THR A CA 1
ATOM 1035 C C . THR A 1 128 ? -4.420 6.533 10.240 1.00 97.25 128 THR A C 1
ATOM 1037 O O . THR A 1 128 ? -5.473 7.153 10.168 1.00 97.25 128 THR A O 1
ATOM 1040 N N . GLN A 1 129 ? -3.233 7.145 10.289 1.00 96.88 129 GLN A N 1
ATOM 1041 C CA . GLN A 1 129 ? -3.087 8.605 10.284 1.00 96.88 129 GLN A CA 1
ATOM 1042 C C . GLN A 1 129 ? -3.602 9.236 8.987 1.00 96.88 129 GLN A C 1
ATOM 1044 O O . GLN A 1 129 ? -4.271 10.266 9.029 1.00 96.88 129 GLN A O 1
ATOM 1049 N N . THR A 1 130 ? -3.319 8.616 7.838 1.00 95.75 130 THR A N 1
ATOM 1050 C CA . THR A 1 130 ? -3.837 9.066 6.543 1.00 95.75 130 THR A CA 1
ATOM 1051 C C . THR A 1 130 ? -5.360 9.008 6.523 1.00 95.75 130 THR A C 1
ATOM 1053 O O . THR A 1 130 ? -5.995 10.009 6.201 1.00 95.75 130 THR A O 1
ATOM 1056 N N . LEU A 1 131 ? -5.954 7.884 6.937 1.00 96.88 131 LEU A N 1
ATOM 1057 C CA . LEU A 1 131 ? -7.406 7.736 7.012 1.00 96.88 131 LEU A CA 1
ATOM 1058 C C . LEU A 1 131 ? -8.036 8.780 7.946 1.00 96.88 131 LEU A C 1
ATOM 1060 O O . LEU A 1 131 ? -9.019 9.409 7.575 1.00 96.88 131 LEU A O 1
ATOM 1064 N N . GLU A 1 132 ? -7.459 9.003 9.129 1.00 96.69 132 GLU A N 1
ATOM 1065 C CA . GLU A 1 132 ? -7.915 10.036 10.070 1.00 96.69 132 GLU A CA 1
ATOM 1066 C C . GLU A 1 132 ? -7.833 11.449 9.482 1.00 96.69 132 GLU A C 1
ATOM 1068 O O . GLU A 1 132 ? -8.656 12.292 9.819 1.00 96.69 132 GLU A O 1
ATOM 1073 N N . SER A 1 133 ? -6.870 11.719 8.596 1.00 96.06 133 SER A N 1
ATOM 1074 C CA . SER A 1 133 ? -6.745 13.025 7.938 1.00 96.06 133 SER A CA 1
ATOM 1075 C C . SER A 1 133 ? -7.790 13.277 6.843 1.00 96.06 133 SER A C 1
ATOM 1077 O O . SER A 1 133 ? -7.953 14.420 6.416 1.00 96.06 133 SER A O 1
ATOM 1079 N N . TRP A 1 134 ? -8.475 12.228 6.380 1.00 93.62 134 TRP A N 1
ATOM 1080 C CA . TRP A 1 134 ? -9.488 12.290 5.320 1.00 93.62 134 TRP A CA 1
ATOM 1081 C C . TRP A 1 134 ? -10.932 12.334 5.846 1.00 93.62 134 TRP A C 1
ATOM 1083 O O . TRP A 1 134 ? -11.851 12.526 5.049 1.00 93.62 134 TRP A O 1
ATOM 1093 N N . LEU A 1 135 ? -11.136 12.151 7.157 1.00 91.00 135 LEU A N 1
ATOM 1094 C CA . LEU A 1 135 ? -12.444 12.144 7.830 1.00 91.00 135 LEU A CA 1
ATOM 1095 C C . LEU A 1 135 ? -12.709 13.458 8.579 1.00 91.00 135 LEU A C 1
ATOM 1097 O O . LEU A 1 135 ?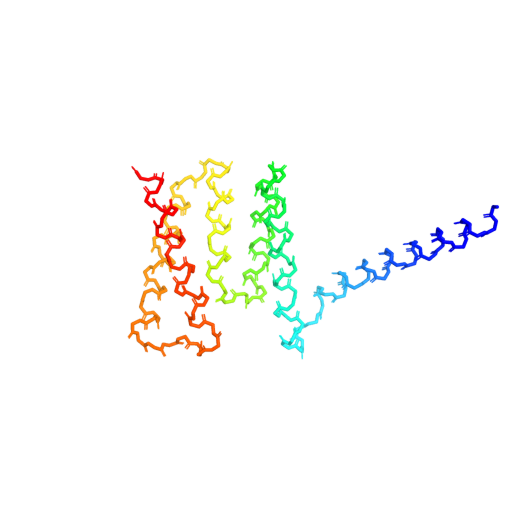 -13.883 13.895 8.572 1.00 91.00 135 LEU A O 1
#